Protein AF-A0A3E0NFP1-F1 (afdb_monomer_lite)

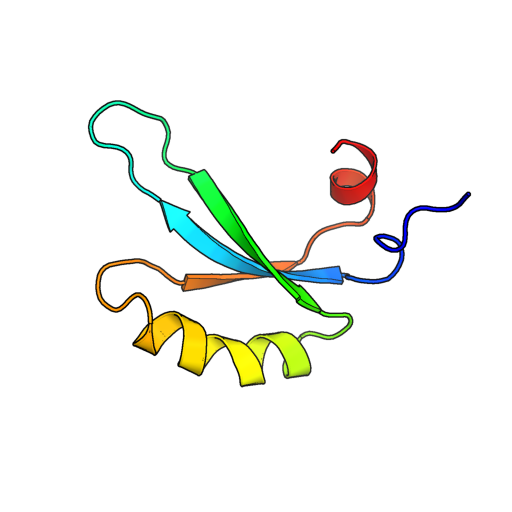pLDDT: mean 80.75, std 17.35, range [39.56, 95.19]

Foldseek 3Di:
DDDPLQQFQKFKWWFDDDPPDDTDTHTDDTHNDPVVRVVCQVVVCVVCVPIDIDMDGHDSVNSVVD

Secondary structure (DSSP, 8-state):
---TTTT--EEEEEEE--TTS--EEEEEEEESSHHHHHHHHHHHHHH-TTS-EEEEE--HHHHTT-

Sequence (66 aa):
MATTTEQSRYAVARWDTEPNGPDIWTRLSWFATYEAADAALDRWADRYPNAWVDIIDINTDELAAG

Radius of gyration: 12.81 Å; chains: 1; bounding box: 23×34×31 Å

Structure (mmCIF, N/CA/C/O backbone):
data_AF-A0A3E0NFP1-F1
#
_entry.id   AF-A0A3E0NFP1-F1
#
loop_
_atom_site.group_PDB
_atom_site.id
_atom_site.type_symbol
_atom_site.label_atom_id
_atom_site.label_alt_id
_atom_site.label_comp_id
_atom_site.label_asym_id
_atom_site.label_entity_id
_atom_site.label_seq_id
_atom_site.pdbx_PDB_ins_code
_atom_site.Cartn_x
_atom_site.Cartn_y
_atom_site.Cartn_z
_atom_site.occupancy
_atom_site.B_iso_or_equiv
_atom_site.auth_seq_id
_atom_site.auth_comp_id
_atom_site.auth_asym_id
_atom_site.auth_atom_id
_atom_site.pdbx_PDB_model_num
ATOM 1 N N . MET A 1 1 ? -0.231 26.058 7.146 1.00 41.06 1 MET A N 1
ATOM 2 C CA . MET A 1 1 ? -1.417 25.191 7.024 1.00 41.06 1 MET A CA 1
ATOM 3 C C . MET A 1 1 ? -0.878 23.775 6.980 1.00 41.06 1 MET A C 1
ATOM 5 O O . MET A 1 1 ? -0.190 23.465 6.020 1.00 41.06 1 MET A O 1
ATOM 9 N N . ALA A 1 2 ? -1.026 23.010 8.063 1.00 39.56 2 ALA A N 1
ATOM 10 C CA . ALA A 1 2 ? -0.486 21.655 8.153 1.00 39.56 2 ALA A CA 1
ATOM 11 C C . ALA A 1 2 ? -1.254 20.758 7.177 1.00 39.56 2 ALA A C 1
ATOM 13 O O . ALA A 1 2 ? -2.482 20.685 7.231 1.00 39.56 2 ALA A O 1
ATOM 14 N N . THR A 1 3 ? -0.540 20.180 6.220 1.00 48.06 3 THR A N 1
ATOM 15 C CA . THR A 1 3 ? -1.067 19.220 5.255 1.00 48.06 3 THR A CA 1
ATOM 16 C C . THR A 1 3 ? -1.444 17.948 5.999 1.00 48.06 3 THR A C 1
ATOM 18 O O . THR A 1 3 ? -0.625 17.374 6.708 1.00 48.06 3 THR A O 1
ATOM 21 N N . THR A 1 4 ? -2.694 17.524 5.848 1.00 48.25 4 THR A N 1
ATOM 22 C CA . THR A 1 4 ? -3.379 16.412 6.529 1.00 48.25 4 THR A CA 1
ATOM 23 C C . THR A 1 4 ? -2.806 15.013 6.217 1.00 48.25 4 THR A C 1
ATOM 25 O O . THR A 1 4 ? -3.547 14.040 6.130 1.00 48.25 4 THR A O 1
ATOM 28 N N . THR A 1 5 ? -1.493 14.889 6.029 1.00 54.50 5 THR A N 1
ATOM 29 C CA . THR A 1 5 ? -0.773 13.622 5.833 1.00 54.50 5 THR A CA 1
ATOM 30 C C . THR A 1 5 ? -0.217 13.075 7.158 1.00 54.50 5 THR A C 1
ATOM 32 O O . THR A 1 5 ? 0.057 11.885 7.262 1.00 54.50 5 THR A O 1
ATOM 35 N N . GLU A 1 6 ? -0.138 13.903 8.208 1.00 53.44 6 GLU A N 1
ATOM 36 C CA . GLU A 1 6 ? 0.491 13.611 9.515 1.00 53.44 6 GLU A CA 1
ATOM 37 C C . GLU A 1 6 ? -0.117 12.453 10.341 1.00 53.44 6 GLU A C 1
ATOM 39 O O . GLU A 1 6 ? 0.357 12.182 11.439 1.00 53.44 6 GLU A O 1
ATOM 44 N N . GLN A 1 7 ? -1.152 11.754 9.862 1.00 61.38 7 GLN A N 1
ATOM 45 C CA . GLN A 1 7 ? -1.808 10.680 10.632 1.00 61.38 7 GLN A CA 1
ATOM 46 C C . GLN A 1 7 ? -1.926 9.337 9.904 1.00 61.38 7 GLN A C 1
ATOM 48 O O . GLN A 1 7 ? -2.385 8.366 10.506 1.00 61.38 7 GLN A O 1
ATOM 53 N N . SER A 1 8 ? -1.542 9.248 8.628 1.00 68.88 8 SER A N 1
ATOM 54 C CA . SER A 1 8 ? -1.671 7.991 7.883 1.00 68.88 8 SER A CA 1
ATOM 55 C C . SER A 1 8 ? -0.369 7.205 7.930 1.00 68.88 8 SER A C 1
ATOM 57 O O . SER A 1 8 ? 0.572 7.536 7.219 1.00 68.88 8 SER A O 1
ATOM 59 N N . ARG A 1 9 ? -0.325 6.171 8.773 1.00 82.75 9 ARG A N 1
ATOM 60 C CA . ARG A 1 9 ? 0.838 5.288 8.929 1.00 82.75 9 ARG A CA 1
ATOM 61 C C . ARG A 1 9 ? 0.888 4.176 7.883 1.00 82.75 9 ARG A C 1
ATOM 63 O O . ARG A 1 9 ? 1.962 3.743 7.497 1.00 82.75 9 ARG A O 1
ATOM 70 N N . TYR A 1 10 ? -0.262 3.710 7.418 1.00 90.19 10 TYR A N 1
ATOM 71 C CA . TYR A 1 10 ? -0.351 2.573 6.510 1.00 90.19 10 TYR A CA 1
ATOM 72 C C . TYR A 1 10 ? -0.860 3.033 5.151 1.00 90.19 10 TYR A C 1
ATOM 74 O O . TYR A 1 10 ? -1.729 3.901 5.072 1.00 90.19 10 TYR A O 1
ATOM 82 N N . ALA A 1 11 ? -0.366 2.433 4.075 1.00 92.62 11 ALA A N 1
ATOM 83 C CA . ALA A 1 11 ? -0.937 2.625 2.751 1.00 92.62 11 ALA A CA 1
ATOM 84 C C . ALA A 1 11 ? -1.117 1.294 2.038 1.00 92.62 11 ALA A C 1
ATOM 86 O O . ALA A 1 11 ? -0.214 0.466 2.032 1.00 92.62 11 ALA A O 1
ATOM 87 N N . VAL A 1 12 ? -2.259 1.120 1.377 1.00 94.31 12 VAL A N 1
ATOM 88 C CA . VAL A 1 12 ? -2.389 0.067 0.368 1.00 94.31 12 VAL A CA 1
ATOM 89 C C . VAL A 1 12 ? -1.683 0.561 -0.887 1.00 94.31 12 VAL A C 1
ATOM 91 O O . VAL A 1 12 ? -1.974 1.656 -1.381 1.00 94.31 12 VAL A O 1
ATOM 94 N N . ALA A 1 13 ? -0.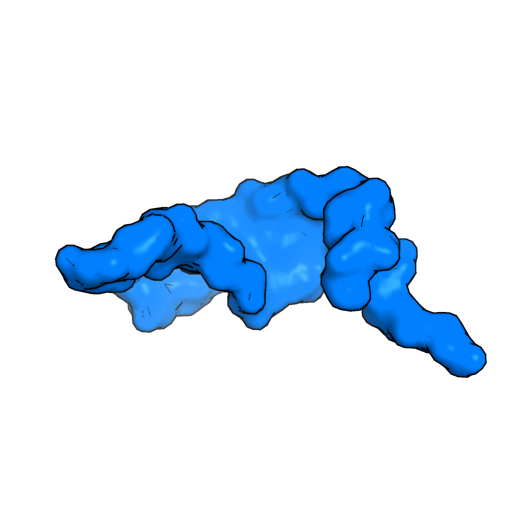756 -0.234 -1.399 1.00 94.38 13 ALA A N 1
ATOM 95 C CA . ALA A 1 13 ? 0.016 0.058 -2.590 1.00 94.38 13 ALA A CA 1
ATOM 96 C C . ALA A 1 13 ? -0.085 -1.088 -3.593 1.00 94.38 13 ALA A C 1
ATOM 98 O O . ALA A 1 13 ? -0.321 -2.239 -3.237 1.00 94.38 13 ALA A O 1
ATOM 99 N N . ARG A 1 14 ? 0.105 -0.757 -4.865 1.00 94.56 14 ARG A N 1
ATOM 100 C CA . ARG A 1 14 ? 0.163 -1.716 -5.964 1.00 94.56 14 ARG A CA 1
ATOM 101 C C . ARG A 1 14 ? 1.558 -1.714 -6.565 1.00 94.56 14 ARG A C 1
ATOM 103 O O . ARG A 1 14 ? 2.118 -0.645 -6.789 1.00 94.56 14 ARG A O 1
ATOM 110 N N . TRP A 1 15 ? 2.083 -2.895 -6.855 1.00 91.00 15 TRP A N 1
ATOM 111 C CA . TRP A 1 15 ? 3.306 -3.059 -7.623 1.00 91.00 15 TRP A CA 1
ATOM 112 C C . TRP A 1 15 ? 3.012 -2.786 -9.094 1.00 91.00 15 TRP A C 1
ATOM 114 O O . TRP A 1 15 ? 2.239 -3.505 -9.733 1.00 91.00 15 TRP A O 1
ATOM 124 N N . ASP A 1 16 ? 3.608 -1.722 -9.610 1.00 87.12 16 ASP A N 1
ATOM 125 C CA . ASP A 1 16 ? 3.567 -1.356 -11.014 1.00 87.12 16 ASP A CA 1
ATOM 126 C C . ASP A 1 16 ? 4.897 -1.723 -11.668 1.00 87.12 16 ASP A C 1
ATOM 128 O O . ASP A 1 16 ? 5.927 -1.105 -11.399 1.00 87.12 16 ASP A O 1
ATOM 132 N N . THR A 1 17 ? 4.853 -2.727 -12.545 1.00 83.00 17 THR A N 1
ATOM 133 C CA . THR A 1 17 ? 5.977 -3.094 -13.409 1.00 83.00 17 THR A CA 1
ATOM 134 C C . THR A 1 17 ? 5.818 -2.394 -14.746 1.00 83.00 17 THR A C 1
ATOM 136 O O . THR A 1 17 ? 4.983 -2.776 -15.572 1.00 83.00 17 THR A O 1
ATOM 139 N N . GLU A 1 18 ? 6.605 -1.346 -14.971 1.00 79.94 18 GLU A N 1
ATOM 140 C CA . GLU A 1 18 ? 6.649 -0.704 -16.277 1.00 79.94 18 GLU A CA 1
ATOM 141 C C . GLU A 1 18 ? 7.504 -1.523 -17.260 1.00 79.94 18 GLU A C 1
ATOM 143 O O . GLU A 1 18 ? 8.592 -1.966 -16.897 1.00 79.94 18 GLU A O 1
ATOM 148 N N . PRO A 1 19 ? 7.094 -1.675 -18.538 1.00 74.56 19 PRO A N 1
ATOM 149 C CA . PRO A 1 19 ? 7.830 -2.480 -19.520 1.00 74.56 19 PRO A CA 1
ATOM 150 C C . PRO A 1 19 ? 9.293 -2.063 -19.730 1.00 74.56 19 PRO A C 1
ATOM 152 O O . PRO A 1 19 ? 10.093 -2.867 -20.193 1.00 74.56 19 PRO A O 1
ATOM 155 N N . ASN A 1 20 ? 9.623 -0.800 -19.439 1.00 75.69 20 ASN A N 1
ATOM 156 C CA . ASN A 1 20 ? 10.960 -0.219 -19.590 1.00 75.69 20 ASN A CA 1
ATOM 157 C C . ASN A 1 20 ? 11.330 0.718 -18.422 1.00 75.69 20 ASN A C 1
ATOM 159 O O . ASN A 1 20 ? 12.242 1.534 -18.558 1.00 75.69 20 ASN A O 1
ATOM 163 N N . GLY A 1 21 ? 10.588 0.660 -17.315 1.00 72.62 21 GLY A N 1
ATOM 164 C CA . GLY A 1 21 ? 10.769 1.536 -16.159 1.00 72.62 21 GLY A CA 1
ATOM 165 C C . GLY A 1 21 ? 11.196 0.752 -14.919 1.00 72.62 21 GLY A C 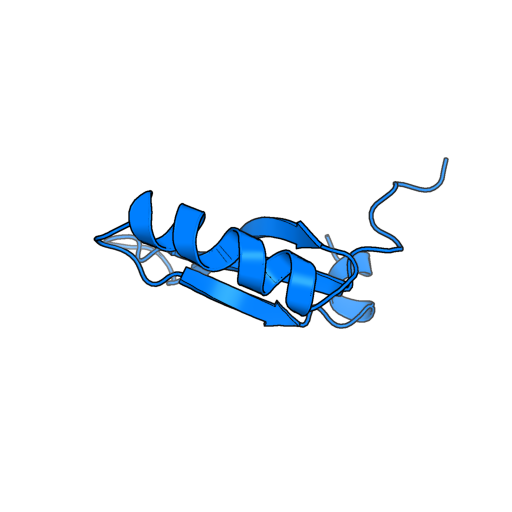1
ATOM 166 O O . GLY A 1 21 ? 11.240 -0.478 -14.953 1.00 72.62 21 GLY A O 1
ATOM 167 N N . PRO A 1 22 ? 11.548 1.445 -13.825 1.00 79.88 22 PRO A N 1
ATOM 168 C CA . PRO A 1 22 ? 11.740 0.777 -12.549 1.00 79.88 22 PRO A CA 1
ATOM 169 C C . PRO A 1 22 ? 10.410 0.188 -12.079 1.00 79.88 22 PRO A C 1
ATOM 171 O O . PRO A 1 22 ? 9.356 0.800 -12.260 1.00 79.88 22 PRO A O 1
ATOM 174 N N . ASP A 1 23 ? 10.468 -0.972 -11.436 1.00 84.94 23 ASP A N 1
ATOM 175 C CA . ASP A 1 23 ? 9.336 -1.426 -10.650 1.00 84.94 23 ASP A CA 1
ATOM 176 C C . ASP A 1 23 ? 9.105 -0.455 -9.487 1.00 84.94 23 ASP A C 1
ATOM 178 O O . ASP A 1 23 ? 10.037 -0.133 -8.738 1.00 84.94 23 ASP A O 1
ATOM 182 N N . ILE A 1 24 ? 7.869 0.018 -9.336 1.00 88.06 24 ILE A N 1
ATOM 183 C CA . ILE A 1 24 ? 7.506 0.966 -8.282 1.00 88.06 24 ILE A CA 1
ATOM 184 C C . ILE A 1 24 ? 6.267 0.501 -7.521 1.00 88.06 24 ILE A C 1
ATOM 186 O O . ILE A 1 24 ? 5.304 -0.004 -8.093 1.00 88.06 24 ILE A O 1
ATOM 190 N N . TRP A 1 25 ? 6.268 0.716 -6.205 1.00 88.44 25 TRP A N 1
ATOM 191 C CA . TRP A 1 25 ? 5.055 0.624 -5.398 1.00 88.44 25 TRP A CA 1
ATOM 192 C C . TRP A 1 25 ? 4.276 1.936 -5.491 1.00 88.44 25 TRP A C 1
ATOM 194 O O . TRP A 1 25 ? 4.667 2.953 -4.914 1.00 88.44 25 TRP A O 1
ATOM 204 N N . THR A 1 26 ? 3.142 1.913 -6.183 1.00 89.75 26 THR A N 1
ATOM 205 C CA . THR A 1 26 ? 2.238 3.061 -6.276 1.00 89.75 26 THR A CA 1
ATOM 206 C C . THR A 1 26 ? 1.241 3.029 -5.127 1.00 89.75 26 THR A C 1
ATOM 208 O O . THR A 1 26 ? 0.417 2.119 -5.027 1.00 89.75 26 THR A O 1
ATOM 211 N N . ARG A 1 27 ? 1.288 4.041 -4.258 1.00 90.69 27 ARG A N 1
ATOM 212 C CA . ARG A 1 27 ? 0.393 4.174 -3.098 1.00 90.69 27 ARG A CA 1
ATOM 213 C C . ARG A 1 27 ? -1.011 4.584 -3.564 1.00 90.69 27 ARG A C 1
ATOM 215 O O . ARG A 1 27 ? -1.174 5.619 -4.205 1.00 90.69 27 ARG A O 1
ATOM 222 N N . LEU A 1 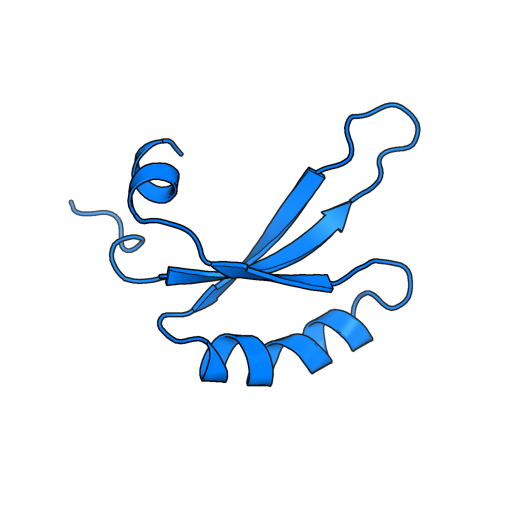28 ? -2.019 3.775 -3.244 1.00 91.25 28 LEU A N 1
ATOM 223 C CA . LEU A 1 28 ? -3.398 3.923 -3.728 1.00 91.25 28 LEU A CA 1
ATOM 224 C C . LEU A 1 28 ? -4.323 4.579 -2.702 1.00 91.25 28 LEU A C 1
ATOM 226 O O . LEU A 1 28 ? -5.221 5.345 -3.051 1.00 91.25 28 LEU A O 1
ATOM 230 N N . SER A 1 29 ? -4.160 4.229 -1.429 1.00 92.12 29 SER A N 1
ATOM 231 C CA . SER A 1 29 ? -4.985 4.728 -0.329 1.00 92.12 29 SER A CA 1
ATOM 232 C C . SER A 1 29 ? -4.227 4.668 0.980 1.00 92.12 29 SER A C 1
ATOM 234 O O . SER A 1 29 ? -3.361 3.818 1.157 1.00 92.12 29 SER A O 1
ATOM 236 N N . TRP A 1 30 ? -4.585 5.570 1.884 1.00 90.31 30 TRP A N 1
ATOM 237 C CA . TRP A 1 30 ? -3.868 5.849 3.118 1.00 90.31 30 TRP A CA 1
ATOM 238 C C . TRP A 1 30 ? -4.776 5.615 4.321 1.00 90.31 30 TRP A C 1
ATOM 240 O O . TRP A 1 30 ? -5.963 5.946 4.283 1.00 90.31 30 TRP A O 1
ATOM 250 N N . PHE A 1 31 ? -4.215 5.046 5.382 1.00 90.19 31 PHE A N 1
ATOM 251 C CA . PHE A 1 31 ? -4.939 4.574 6.553 1.00 90.19 31 PHE A CA 1
ATOM 252 C C . PHE A 1 31 ? -4.154 4.867 7.831 1.00 90.19 31 PHE A C 1
ATOM 254 O O . PHE A 1 31 ? -2.925 4.803 7.874 1.00 90.19 31 PHE A O 1
ATOM 261 N N . ALA A 1 32 ? -4.881 5.165 8.906 1.00 88.81 32 ALA A N 1
ATOM 262 C CA . ALA A 1 32 ? -4.286 5.387 10.221 1.00 88.81 32 ALA A CA 1
ATOM 263 C C . ALA A 1 32 ? -3.899 4.074 10.928 1.00 88.81 32 ALA A C 1
ATOM 265 O O . ALA A 1 32 ? -2.969 4.068 11.731 1.00 88.81 32 ALA A O 1
ATOM 266 N N . THR A 1 33 ? -4.587 2.964 10.631 1.00 90.50 33 THR A N 1
ATOM 267 C CA . THR A 1 33 ? -4.351 1.651 11.254 1.00 90.50 33 THR A CA 1
ATOM 268 C C . THR A 1 33 ? -4.201 0.546 10.213 1.00 90.50 33 THR A C 1
ATOM 270 O O . THR A 1 33 ? -4.710 0.664 9.094 1.00 90.50 33 THR A O 1
ATOM 273 N N . TYR A 1 34 ? -3.518 -0.533 10.598 1.00 90.00 34 TYR A N 1
ATOM 274 C CA . TYR A 1 34 ? -3.311 -1.698 9.742 1.00 90.00 34 TYR A CA 1
ATOM 275 C C . TYR A 1 34 ? -4.638 -2.392 9.423 1.00 90.00 34 TYR A C 1
ATOM 277 O O . TYR A 1 34 ? -4.892 -2.719 8.274 1.00 90.00 34 TYR A O 1
ATOM 285 N N . GLU A 1 35 ? -5.536 -2.527 10.401 1.00 94.31 35 GLU A N 1
ATOM 286 C CA . GLU A 1 35 ? -6.831 -3.196 10.231 1.00 94.31 35 GLU A CA 1
ATOM 287 C C . GLU A 1 35 ? -7.726 -2.477 9.215 1.00 94.31 35 GLU A C 1
ATOM 289 O O . GLU A 1 35 ? -8.471 -3.113 8.473 1.00 94.31 35 GLU A O 1
ATOM 294 N N . ALA A 1 36 ? -7.656 -1.143 9.161 1.00 92.62 36 ALA A N 1
ATOM 295 C CA . ALA A 1 36 ? -8.390 -0.369 8.167 1.00 92.62 36 ALA A CA 1
ATOM 296 C C . ALA A 1 36 ? -7.804 -0.551 6.757 1.00 92.62 36 ALA A C 1
ATOM 298 O O . ALA A 1 36 ? -8.562 -0.580 5.787 1.00 92.62 36 ALA A O 1
ATOM 299 N N . ALA A 1 37 ? -6.477 -0.684 6.650 1.00 93.88 37 ALA A N 1
ATOM 300 C CA . ALA A 1 37 ? -5.804 -0.989 5.393 1.00 93.88 37 ALA A CA 1
ATOM 301 C C . ALA A 1 37 ? -6.120 -2.417 4.919 1.00 93.88 37 ALA A C 1
ATOM 303 O O . ALA A 1 37 ? -6.477 -2.597 3.759 1.00 93.88 37 ALA A O 1
ATOM 304 N N . ASP A 1 38 ? -6.080 -3.399 5.821 1.00 94.88 38 ASP A N 1
ATOM 305 C CA . ASP A 1 38 ? -6.402 -4.809 5.570 1.00 94.88 38 ASP A CA 1
ATOM 306 C C . ASP A 1 38 ? -7.850 -4.990 5.106 1.00 94.88 38 ASP A C 1
ATOM 308 O O . ASP A 1 38 ? -8.103 -5.543 4.039 1.00 94.88 38 ASP A O 1
ATOM 312 N N . ALA A 1 39 ? -8.808 -4.360 5.793 1.00 94.62 39 ALA A N 1
ATOM 313 C CA . ALA A 1 39 ? -10.211 -4.373 5.374 1.00 94.62 39 ALA A CA 1
ATOM 314 C C . ALA A 1 39 ? -10.454 -3.737 3.987 1.00 94.62 39 ALA A C 1
ATOM 316 O O . ALA A 1 39 ? -11.488 -3.981 3.356 1.00 94.62 39 ALA A O 1
ATOM 317 N N . ALA A 1 40 ? -9.543 -2.879 3.519 1.00 94.56 40 ALA A N 1
ATOM 318 C CA . ALA A 1 40 ? -9.591 -2.287 2.187 1.00 94.56 40 ALA A CA 1
ATOM 319 C C . ALA A 1 40 ? -8.772 -3.071 1.148 1.00 94.56 40 ALA A C 1
ATOM 321 O O . ALA A 1 40 ? -9.028 -2.904 -0.048 1.00 94.56 40 ALA A O 1
ATOM 322 N N . LEU A 1 41 ? -7.817 -3.901 1.579 1.00 94.06 41 LEU A N 1
ATOM 323 C CA . LEU A 1 41 ? -6.854 -4.593 0.727 1.00 94.06 41 LEU A CA 1
ATOM 324 C C . LEU A 1 41 ? -7.552 -5.518 -0.269 1.00 94.06 41 LEU A C 1
ATOM 326 O O . LEU A 1 41 ? -7.289 -5.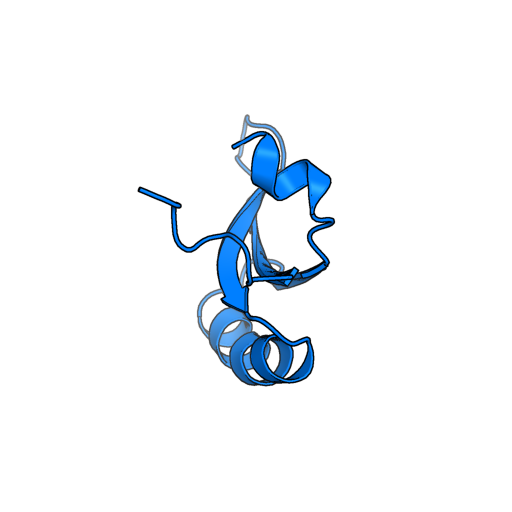416 -1.466 1.00 94.06 41 LEU A O 1
ATOM 330 N N . ASP A 1 42 ? -8.510 -6.320 0.198 1.00 93.31 42 ASP A N 1
ATOM 331 C CA . ASP A 1 42 ? -9.269 -7.256 -0.644 1.00 93.31 42 ASP A CA 1
ATOM 332 C C . ASP A 1 42 ? -9.930 -6.553 -1.837 1.00 93.31 42 ASP A C 1
ATOM 334 O O . ASP A 1 42 ? -9.851 -7.008 -2.977 1.00 93.31 42 ASP A O 1
ATOM 338 N N . ARG A 1 43 ? -10.513 -5.368 -1.614 1.00 94.44 43 ARG A N 1
ATOM 339 C CA . ARG A 1 43 ? -11.158 -4.588 -2.686 1.00 94.44 43 ARG A CA 1
ATOM 340 C C . ARG A 1 43 ? -10.158 -4.099 -3.726 1.00 94.44 43 ARG A C 1
ATOM 342 O O . ARG A 1 43 ? -10.510 -3.939 -4.895 1.00 94.44 43 ARG A O 1
ATOM 349 N N . TRP A 1 44 ? -8.934 -3.800 -3.302 1.00 94.44 44 TRP A N 1
ATOM 350 C CA . TRP A 1 44 ? -7.869 -3.384 -4.204 1.00 94.44 44 TRP A CA 1
ATOM 351 C C . TRP A 1 44 ? -7.276 -4.571 -4.963 1.00 94.44 44 TRP A C 1
ATOM 353 O O . TRP A 1 44 ? -7.023 -4.429 -6.159 1.00 94.44 44 TRP A O 1
ATOM 363 N N . ALA A 1 45 ? -7.140 -5.731 -4.318 1.00 93.06 45 ALA A N 1
ATOM 364 C CA . ALA A 1 45 ? -6.758 -6.980 -4.968 1.00 93.06 45 ALA A CA 1
ATOM 365 C C . ALA A 1 45 ? -7.776 -7.380 -6.054 1.00 93.06 45 ALA A C 1
ATOM 367 O O . ALA A 1 45 ? -7.387 -7.626 -7.195 1.00 93.06 45 ALA A O 1
ATOM 368 N N . ASP A 1 46 ? -9.079 -7.310 -5.759 1.00 94.50 46 ASP A N 1
ATOM 369 C CA . ASP A 1 46 ? -10.148 -7.573 -6.735 1.00 94.50 46 ASP A CA 1
ATOM 370 C C . ASP A 1 46 ? -10.140 -6.579 -7.906 1.00 94.50 46 ASP A C 1
ATOM 372 O O . ASP A 1 46 ? -10.438 -6.927 -9.051 1.00 94.50 46 ASP A O 1
ATOM 376 N N . ARG A 1 47 ? -9.806 -5.313 -7.630 1.00 94.69 47 ARG A N 1
ATOM 377 C CA . ARG A 1 47 ? -9.726 -4.257 -8.649 1.00 94.69 47 ARG A CA 1
ATOM 378 C C . ARG A 1 47 ? -8.501 -4.402 -9.550 1.00 94.69 47 ARG A C 1
ATOM 380 O O . ARG A 1 47 ? -8.551 -3.979 -10.708 1.00 94.69 47 ARG A O 1
ATOM 387 N N . TYR A 1 48 ? -7.416 -4.967 -9.032 1.00 92.25 48 TYR A N 1
ATOM 388 C CA . TYR A 1 48 ? -6.155 -5.148 -9.742 1.00 92.25 48 TYR A CA 1
ATOM 389 C C . TYR A 1 48 ? -5.718 -6.621 -9.748 1.00 92.25 48 TYR A C 1
ATOM 391 O O . TYR A 1 48 ? -4.637 -6.936 -9.261 1.00 92.25 48 TYR A O 1
ATOM 399 N N . PRO A 1 49 ? -6.488 -7.527 -10.380 1.00 91.00 49 PRO A N 1
ATOM 400 C CA . PRO A 1 49 ? -6.230 -8.970 -10.317 1.00 91.00 49 PRO A CA 1
ATOM 401 C C . PRO A 1 49 ? -4.932 -9.401 -11.021 1.00 91.00 49 PRO A C 1
ATOM 403 O O . PRO A 1 49 ? -4.469 -10.522 -10.843 1.00 91.00 49 PRO A O 1
ATOM 406 N N . ASN A 1 50 ? -4.349 -8.518 -11.837 1.00 90.12 50 ASN A N 1
ATOM 407 C CA . ASN A 1 50 ? -3.108 -8.754 -12.577 1.00 90.12 50 ASN A CA 1
ATOM 408 C C . ASN A 1 50 ? -1.905 -8.014 -11.972 1.00 90.12 50 ASN A C 1
ATOM 410 O O . ASN A 1 50 ? -0.873 -7.899 -12.629 1.00 90.12 50 ASN A O 1
ATOM 414 N N . ALA A 1 51 ? -2.044 -7.461 -10.768 1.00 90.56 51 ALA A N 1
ATOM 415 C CA . ALA A 1 51 ? -0.972 -6.758 -10.082 1.00 90.56 51 ALA A CA 1
ATOM 416 C C . ALA A 1 51 ? -0.861 -7.244 -8.640 1.00 90.56 51 ALA A C 1
ATOM 418 O O . ALA A 1 51 ? -1.824 -7.724 -8.047 1.00 90.56 51 ALA A O 1
ATOM 419 N N . TRP A 1 52 ? 0.329 -7.091 -8.074 1.00 92.50 52 TRP A N 1
ATOM 420 C CA . TRP A 1 52 ? 0.532 -7.348 -6.658 1.00 92.50 52 TRP A CA 1
ATOM 421 C C . TRP A 1 52 ? 0.025 -6.136 -5.891 1.00 92.50 52 TRP A C 1
ATOM 423 O O . TRP A 1 52 ? 0.326 -4.999 -6.256 1.00 92.50 52 TRP A O 1
ATOM 433 N N . VAL A 1 53 ? -0.763 -6.373 -4.852 1.00 94.81 53 VAL A N 1
ATOM 434 C CA . VAL A 1 53 ? -1.287 -5.333 -3.970 1.00 94.81 53 VAL A CA 1
ATOM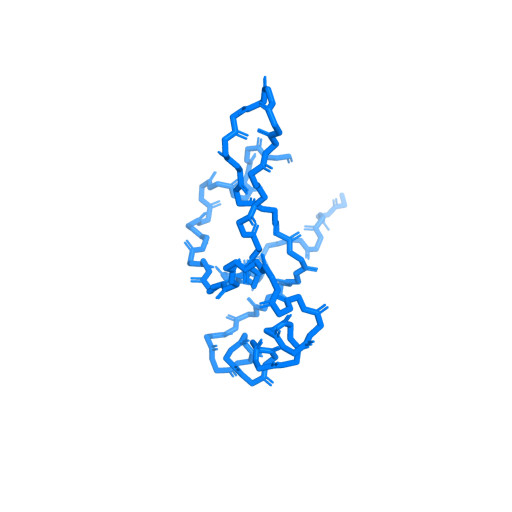 435 C C . VAL A 1 53 ? -0.909 -5.719 -2.550 1.00 94.81 53 VAL A C 1
ATOM 437 O O . VAL A 1 53 ? -1.107 -6.868 -2.166 1.00 94.81 53 VAL A O 1
ATOM 440 N N . ASP A 1 54 ? -0.352 -4.778 -1.795 1.00 95.19 54 ASP A N 1
ATOM 441 C CA . ASP A 1 54 ? 0.114 -5.019 -0.430 1.00 95.19 54 ASP A CA 1
ATOM 442 C C . ASP A 1 54 ? -0.039 -3.765 0.446 1.00 95.19 54 ASP A C 1
ATOM 444 O O . ASP A 1 54 ? -0.278 -2.658 -0.048 1.00 95.19 54 ASP A O 1
ATOM 448 N N . ILE A 1 55 ? 0.087 -3.940 1.759 1.00 94.19 55 ILE A N 1
ATOM 449 C CA . ILE A 1 55 ? 0.063 -2.870 2.753 1.00 94.19 55 ILE A CA 1
ATOM 450 C C . ILE A 1 55 ? 1.500 -2.491 3.102 1.00 94.19 55 ILE A C 1
ATOM 452 O O . ILE A 1 55 ? 2.288 -3.310 3.566 1.00 94.19 55 ILE A O 1
ATOM 456 N N . ILE A 1 56 ? 1.823 -1.213 2.948 1.00 90.94 56 ILE A N 1
ATOM 457 C CA . ILE A 1 56 ? 3.119 -0.641 3.306 1.00 90.94 56 ILE A CA 1
ATOM 458 C C . ILE A 1 56 ? 2.971 0.119 4.629 1.00 90.94 56 ILE A C 1
ATOM 460 O O . ILE A 1 56 ? 2.106 0.990 4.745 1.00 90.94 56 ILE A O 1
ATOM 464 N N . ASP A 1 57 ? 3.817 -0.202 5.616 1.00 88.94 57 ASP A N 1
ATOM 465 C CA . ASP A 1 57 ? 4.020 0.624 6.818 1.00 88.94 57 ASP A CA 1
ATOM 466 C C . ASP A 1 57 ? 4.967 1.766 6.449 1.00 88.94 57 ASP A C 1
ATOM 468 O O . ASP A 1 57 ? 6.139 1.554 6.127 1.00 88.94 57 ASP A O 1
ATOM 472 N N . ILE A 1 58 ? 4.428 2.976 6.428 1.00 81.38 58 ILE A N 1
ATOM 473 C CA . ILE A 1 58 ? 5.149 4.171 6.035 1.00 81.38 58 ILE A CA 1
ATOM 474 C C . ILE A 1 58 ? 5.670 4.799 7.315 1.00 81.38 58 ILE A C 1
ATOM 476 O O . ILE A 1 58 ? 4.931 5.397 8.100 1.00 81.38 58 ILE A O 1
ATOM 480 N N . ASN A 1 59 ? 6.977 4.653 7.520 1.00 70.06 59 ASN A N 1
ATOM 481 C CA . ASN A 1 59 ? 7.656 5.353 8.596 1.00 70.06 59 ASN A CA 1
ATOM 482 C C . ASN A 1 59 ? 7.496 6.863 8.394 1.00 70.06 59 ASN A C 1
ATOM 484 O O . ASN A 1 59 ? 7.585 7.373 7.276 1.00 70.06 59 ASN A O 1
ATOM 488 N N . THR A 1 60 ? 7.289 7.581 9.494 1.00 57.50 60 THR A N 1
ATOM 489 C CA . THR A 1 60 ? 6.993 9.020 9.521 1.00 57.50 60 THR A CA 1
ATOM 490 C C . THR A 1 60 ? 8.027 9.872 8.769 1.00 57.50 60 THR A C 1
ATOM 492 O O . THR A 1 60 ? 7.691 10.946 8.277 1.00 57.50 60 THR A O 1
ATOM 495 N N . ASP A 1 61 ? 9.260 9.379 8.617 1.00 52.81 61 ASP A N 1
ATOM 496 C CA . ASP A 1 61 ? 10.334 10.037 7.865 1.00 52.81 61 ASP A CA 1
ATOM 497 C C . ASP A 1 61 ? 10.130 10.014 6.336 1.00 52.81 61 ASP A C 1
ATOM 499 O O . ASP A 1 61 ? 10.535 10.954 5.654 1.00 52.81 61 ASP A O 1
ATOM 503 N N . GLU A 1 62 ? 9.459 9.000 5.772 1.00 54.22 62 GLU A N 1
ATOM 504 C CA . GLU A 1 62 ? 9.144 8.960 4.332 1.00 54.22 62 GLU A CA 1
ATOM 505 C C . GLU A 1 62 ? 7.995 9.906 3.957 1.00 54.22 62 GLU A C 1
ATOM 507 O O . GLU A 1 62 ? 7.928 10.383 2.824 1.00 54.22 62 GLU A O 1
ATOM 512 N N . LEU A 1 63 ? 7.100 10.204 4.905 1.00 51.94 63 LEU A N 1
ATOM 513 C CA . LEU A 1 63 ? 5.992 11.147 4.712 1.00 51.94 63 LEU A CA 1
ATOM 514 C C . LEU A 1 63 ? 6.462 12.603 4.628 1.00 51.94 63 LEU A C 1
ATOM 516 O O . LEU A 1 63 ? 5.787 13.422 4.011 1.00 51.94 63 LEU A O 1
ATOM 520 N N . ALA A 1 64 ? 7.602 12.929 5.242 1.00 44.78 64 ALA A N 1
ATOM 521 C CA . ALA A 1 64 ? 8.171 14.276 5.249 1.00 44.78 64 ALA A CA 1
ATOM 522 C C . ALA A 1 64 ? 8.993 14.604 3.987 1.00 44.78 64 ALA A C 1
ATOM 524 O O . ALA A 1 64 ? 9.352 15.762 3.777 1.00 44.78 64 ALA A O 1
ATOM 525 N N . ALA A 1 65 ? 9.308 13.599 3.163 1.00 47.78 65 ALA A N 1
ATOM 526 C CA . ALA A 1 65 ? 10.165 13.732 1.984 1.00 47.78 65 ALA A CA 1
ATOM 527 C C . ALA A 1 65 ? 9.398 13.825 0.645 1.00 47.78 65 ALA A C 1
ATOM 529 O O . ALA A 1 65 ? 10.041 13.853 -0.406 1.00 47.78 65 ALA A O 1
ATOM 530 N N . GLY A 1 66 ? 8.057 13.844 0.674 1.00 42.44 66 GLY A N 1
ATOM 531 C CA . GLY A 1 66 ? 7.174 13.852 -0.504 1.00 42.44 66 GLY A CA 1
ATOM 532 C C . GLY A 1 66 ? 6.524 15.196 -0.798 1.00 42.44 66 GLY A C 1
ATOM 533 O O . GLY A 1 66 ? 6.006 15.819 0.154 1.00 42.44 66 GLY A O 1
#